Protein AF-A0A834YA74-F1 (afdb_monomer_lite)

InterPro domains:
  IPR007810 Pep3/Vps18, beta-propeller domain [PF05131] (22-117)

Sequence (158 aa):
MFVLRHFLFLFSGNFLSSSLNGDENFVENKALLDYSKLSEVAEAVKPRSLAVSEFHFLLLIGDKVKVVNRISEQIVEELQFDHTSESFSRGIMGLCSDATAGLFYAFDQNSVFQVSVHDEGRDMWQVYLDMKEYAAALAHCRDPFQRDQVYLVQVMAY

Foldseek 3Di:
DDDDDDDDDDADDDDPDDDDDDDDPPRPDDDDQQCCVVDPDNDSFDFQEWDDAPFWIFTHGQQKTFTAGPQLRHGPDIDHDDDDPVDPWNHFNYKDADPVVRWIWTDTPPDIDTDDDPPPLQCVLVSCLVVVVLVRSCVSDPDPVSNVVSVVSNVVVD

Organism: Tetracentron sinense (NCBI:txid13715)

pLDDT: mean 70.56, std 21.03, range [19.48, 92.56]

Radius of gyration: 19.08 Å; chains: 1; bounding box: 53×33×55 Å

Structure (mmCIF, N/CA/C/O backbone):
data_AF-A0A834YA74-F1
#
_entry.id   AF-A0A834YA74-F1
#
loop_
_atom_site.group_PDB
_atom_site.id
_atom_site.type_symbol
_atom_site.label_atom_id
_atom_site.label_alt_id
_atom_site.label_comp_id
_atom_site.label_asym_id
_atom_site.label_entity_id
_atom_site.label_seq_id
_atom_site.pdbx_PDB_ins_code
_atom_site.Cartn_x
_atom_site.Cartn_y
_atom_site.Cartn_z
_atom_site.occupancy
_atom_site.B_iso_or_equiv
_atom_site.auth_seq_id
_atom_site.auth_comp_id
_atom_site.auth_asym_id
_atom_site.auth_atom_id
_atom_site.pdbx_PDB_model_num
ATOM 1 N N . MET A 1 1 ? -28.670 5.758 1.769 1.00 20.89 1 MET A N 1
ATOM 2 C CA . MET A 1 1 ? -29.076 4.485 2.403 1.00 20.89 1 MET A CA 1
ATOM 3 C C . MET A 1 1 ? -28.204 3.399 1.796 1.00 20.89 1 MET A C 1
ATOM 5 O O . MET A 1 1 ? -28.463 3.008 0.669 1.00 20.89 1 MET A O 1
ATOM 9 N N . PHE A 1 2 ? -27.112 3.009 2.456 1.00 19.48 2 PHE A N 1
ATOM 10 C CA . PHE A 1 2 ? -26.201 1.991 1.923 1.00 19.48 2 PHE A CA 1
ATOM 11 C C . PHE A 1 2 ? -26.440 0.669 2.646 1.00 19.48 2 PHE A C 1
ATOM 13 O O . PHE A 1 2 ? -26.364 0.590 3.870 1.00 19.48 2 PHE A O 1
ATOM 20 N N . VAL A 1 3 ? -26.812 -0.339 1.862 1.00 19.77 3 VAL A N 1
ATOM 21 C CA . VAL A 1 3 ? -27.072 -1.710 2.298 1.00 19.77 3 VAL A CA 1
ATOM 22 C C . VAL A 1 3 ? -25.752 -2.471 2.241 1.00 19.77 3 VAL A C 1
ATOM 24 O O . VAL A 1 3 ? -25.155 -2.594 1.174 1.00 19.77 3 VAL A O 1
ATOM 27 N N . LEU A 1 4 ? -25.306 -2.994 3.382 1.00 21.45 4 LEU A N 1
ATOM 28 C CA . LEU A 1 4 ? -24.127 -3.849 3.471 1.00 21.45 4 LEU A CA 1
ATOM 29 C C . LEU A 1 4 ? -24.545 -5.288 3.123 1.00 21.45 4 LEU A C 1
ATOM 31 O O . LEU A 1 4 ? -25.208 -5.953 3.920 1.00 21.45 4 LEU A O 1
ATOM 35 N N . ARG A 1 5 ? -24.197 -5.779 1.928 1.00 25.06 5 ARG A N 1
ATOM 36 C CA . ARG A 1 5 ? -24.317 -7.208 1.596 1.00 25.06 5 ARG A CA 1
ATOM 37 C C . ARG A 1 5 ? -22.971 -7.894 1.795 1.00 25.06 5 ARG A C 1
ATOM 39 O O . ARG A 1 5 ? -21.961 -7.482 1.239 1.00 25.06 5 ARG A O 1
ATOM 46 N N . HIS A 1 6 ? -22.998 -8.945 2.607 1.00 28.97 6 HIS A N 1
ATOM 47 C CA . HIS A 1 6 ? -21.884 -9.843 2.879 1.00 28.97 6 HIS A CA 1
ATOM 48 C C . HIS A 1 6 ? -21.448 -10.528 1.575 1.00 28.97 6 HIS A C 1
ATOM 50 O O . HIS A 1 6 ? -22.254 -11.224 0.960 1.00 28.97 6 HIS A O 1
ATOM 56 N N . PHE A 1 7 ? -20.188 -10.367 1.178 1.00 25.31 7 PHE A N 1
ATOM 57 C CA . PHE A 1 7 ? -19.540 -11.236 0.200 1.00 25.31 7 PHE A CA 1
ATOM 58 C C . PHE A 1 7 ? -18.254 -11.785 0.826 1.00 25.31 7 PHE A C 1
ATOM 60 O O . PHE A 1 7 ? -17.361 -11.037 1.217 1.00 25.31 7 PHE A O 1
ATOM 67 N N . LEU A 1 8 ? -18.200 -13.112 0.976 1.00 27.69 8 LEU A N 1
ATOM 68 C CA . LEU A 1 8 ? -16.937 -13.845 0.934 1.00 27.69 8 LEU A CA 1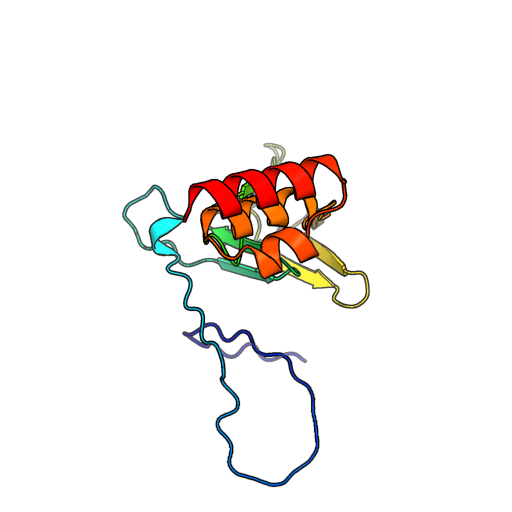
ATOM 69 C C . LEU A 1 8 ? -16.411 -13.693 -0.504 1.00 27.69 8 LEU A C 1
ATOM 71 O O . LEU A 1 8 ? -17.214 -13.784 -1.427 1.00 27.69 8 LEU A O 1
ATOM 75 N N . PHE A 1 9 ? -15.101 -13.507 -0.661 1.00 23.48 9 PHE A N 1
ATOM 76 C CA . PHE A 1 9 ? -14.346 -13.203 -1.891 1.00 23.48 9 PHE A CA 1
ATOM 77 C C . PHE A 1 9 ? -14.140 -11.708 -2.180 1.00 23.48 9 PHE A C 1
ATOM 79 O O . PHE A 1 9 ? -15.078 -10.944 -2.399 1.00 23.48 9 PHE A O 1
ATOM 86 N N . LEU A 1 10 ? -12.858 -11.322 -2.180 1.00 32.94 10 LEU A N 1
ATOM 87 C CA . LEU A 1 10 ? -12.364 -10.021 -2.615 1.00 32.94 10 LEU A CA 1
ATOM 88 C C . LEU A 1 10 ? -12.228 -10.007 -4.136 1.00 32.94 10 LEU A C 1
ATOM 90 O O . LEU A 1 10 ? -11.700 -10.945 -4.732 1.00 32.94 10 LEU A O 1
ATOM 94 N N . PHE A 1 11 ? -12.666 -8.914 -4.745 1.00 30.23 11 PHE A N 1
ATOM 95 C CA . PHE A 1 11 ? -12.532 -8.667 -6.169 1.00 30.23 11 PHE A CA 1
ATOM 96 C C . PHE A 1 11 ? -11.910 -7.282 -6.344 1.00 30.23 11 PHE A C 1
ATOM 98 O O . PHE A 1 11 ? -12.476 -6.293 -5.883 1.00 30.23 11 PHE A O 1
ATOM 105 N N . SER A 1 12 ? -10.735 -7.208 -6.967 1.00 34.50 12 SER A N 1
ATOM 106 C CA . SER A 1 12 ? -10.139 -5.949 -7.418 1.00 34.50 12 SER A CA 1
ATOM 107 C C . SER A 1 12 ? -10.328 -5.889 -8.929 1.00 34.50 12 SER A C 1
ATOM 109 O O . SER A 1 12 ? -9.840 -6.757 -9.644 1.00 34.50 12 SER A O 1
ATOM 111 N N . GLY A 1 13 ? -11.104 -4.918 -9.401 1.00 33.72 13 GLY A N 1
ATOM 112 C CA . GLY A 1 13 ? -11.340 -4.678 -10.819 1.00 33.72 13 GLY A CA 1
ATOM 113 C C . GLY A 1 13 ? -11.570 -3.191 -11.051 1.00 33.72 13 GLY A C 1
ATOM 114 O O . GLY A 1 13 ? -12.261 -2.538 -10.267 1.00 33.72 13 GLY A O 1
ATOM 115 N N . ASN A 1 14 ? -10.979 -2.651 -12.115 1.00 33.56 14 ASN A N 1
ATOM 116 C CA . ASN A 1 14 ? -11.232 -1.280 -12.539 1.00 33.56 14 ASN A CA 1
ATOM 117 C C . ASN A 1 14 ? -12.618 -1.218 -13.192 1.00 33.56 14 ASN A C 1
ATOM 119 O O . ASN A 1 14 ? -12.834 -1.802 -14.252 1.00 33.56 14 ASN A O 1
ATOM 123 N N . PHE A 1 15 ? -13.561 -0.505 -12.570 1.00 33.22 15 PHE A N 1
ATOM 124 C CA . PHE A 1 15 ? -14.866 -0.229 -13.170 1.00 33.22 15 PHE A CA 1
ATOM 125 C C . PHE A 1 15 ? -14.739 0.906 -14.190 1.00 33.22 15 PHE A C 1
ATOM 127 O O . PHE A 1 15 ? -14.976 2.071 -13.881 1.00 33.22 15 PHE A O 1
ATOM 134 N N . LEU A 1 16 ? -14.386 0.564 -15.427 1.00 31.53 16 LEU A N 1
ATOM 135 C CA . LEU A 1 16 ? -14.705 1.410 -16.572 1.00 31.53 16 LEU A CA 1
ATOM 136 C C . LEU A 1 16 ? -16.082 0.982 -17.078 1.00 31.53 16 LEU A C 1
ATOM 138 O O . LEU A 1 16 ? -16.230 -0.072 -17.688 1.00 31.53 16 LEU A O 1
ATOM 142 N N . SER A 1 17 ? -17.113 1.777 -16.789 1.00 34.41 17 SER A N 1
ATOM 143 C CA . SER A 1 17 ? -18.439 1.549 -17.358 1.00 34.41 17 SER A CA 1
ATOM 144 C C . SER A 1 17 ? -18.442 1.971 -18.830 1.00 34.41 17 SER A C 1
ATOM 146 O O . SER A 1 17 ? -18.740 3.124 -19.149 1.00 34.41 17 SER A O 1
ATOM 148 N N . SER A 1 18 ? -18.121 1.054 -19.740 1.00 29.72 18 SER A N 1
ATOM 149 C CA . SER A 1 18 ? -18.563 1.154 -21.131 1.00 29.72 18 SER A CA 1
ATOM 150 C C . SER A 1 18 ? -19.867 0.367 -21.291 1.00 29.72 18 SER A C 1
ATOM 152 O O . SER A 1 18 ? -20.021 -0.769 -20.852 1.00 29.72 18 SER A O 1
ATOM 154 N N . SER A 1 19 ? -20.866 1.049 -21.840 1.00 36.81 19 SER A N 1
ATOM 155 C CA . SER A 1 19 ? -22.227 0.553 -22.010 1.00 36.81 19 SER A CA 1
ATOM 156 C C . SER A 1 19 ? -22.296 -0.606 -23.010 1.00 36.81 19 SER A C 1
ATOM 158 O O . SER A 1 19 ? -21.907 -0.433 -24.159 1.00 36.81 19 SER A O 1
ATOM 160 N N . LEU A 1 20 ? -22.901 -1.712 -22.556 1.00 43.25 20 LEU A N 1
ATOM 161 C CA . LEU A 1 20 ? -23.692 -2.716 -23.289 1.00 43.25 20 LEU A CA 1
ATOM 162 C C . LEU A 1 20 ? -23.216 -3.083 -24.702 1.00 43.25 20 LEU A C 1
ATOM 164 O O . LEU A 1 20 ? -23.616 -2.452 -25.678 1.00 43.25 20 LEU A O 1
ATOM 168 N N . ASN A 1 21 ? -22.471 -4.185 -24.800 1.00 37.94 21 ASN A N 1
ATOM 169 C CA . ASN A 1 21 ? -22.813 -5.361 -25.614 1.00 37.94 21 ASN A CA 1
ATOM 170 C C . ASN A 1 21 ? -21.629 -6.327 -25.613 1.00 37.94 21 ASN A C 1
ATOM 172 O O . ASN A 1 21 ? -20.538 -5.944 -26.015 1.00 37.94 21 ASN A O 1
ATOM 176 N N . GLY A 1 22 ? -21.872 -7.583 -25.254 1.00 36.78 22 GLY A N 1
ATOM 177 C CA . GLY A 1 22 ? -20.882 -8.641 -25.422 1.00 36.78 22 GLY A CA 1
ATOM 178 C C . GLY A 1 22 ? -20.536 -9.312 -24.110 1.00 36.78 22 GLY A C 1
ATOM 179 O O . GLY A 1 22 ? -20.073 -8.690 -23.164 1.00 36.78 22 GLY A O 1
ATOM 180 N N . ASP A 1 23 ? -20.836 -10.595 -24.078 1.00 46.94 23 ASP A N 1
ATOM 181 C CA . ASP A 1 23 ? -20.568 -11.542 -23.016 1.00 46.94 23 ASP A CA 1
ATOM 182 C C . ASP A 1 23 ? -19.051 -11.777 -22.939 1.00 46.94 23 ASP A C 1
ATOM 184 O O . ASP A 1 23 ? -18.499 -12.615 -23.647 1.00 46.94 23 ASP A O 1
ATOM 188 N N . GLU A 1 24 ? -18.356 -10.980 -22.132 1.00 42.97 24 GLU A N 1
ATOM 189 C CA . GLU A 1 24 ? -16.929 -11.142 -21.876 1.00 42.97 24 GLU A CA 1
ATOM 190 C C . GLU A 1 24 ? -16.730 -11.117 -20.364 1.00 42.97 24 GLU A C 1
ATOM 192 O O . GLU A 1 24 ? -16.967 -10.107 -19.700 1.00 42.97 24 GLU A O 1
ATOM 197 N N . ASN A 1 25 ? -16.328 -12.255 -19.798 1.00 47.84 25 ASN A N 1
ATOM 198 C CA . ASN A 1 25 ? -15.890 -12.352 -18.411 1.00 47.84 25 ASN A CA 1
ATOM 199 C C . ASN A 1 25 ? -14.612 -11.512 -18.235 1.00 47.84 25 ASN A C 1
ATOM 201 O O . ASN A 1 25 ? -13.509 -12.052 -18.223 1.00 47.84 25 ASN A O 1
ATOM 205 N N . PHE A 1 26 ? -14.768 -10.191 -18.103 1.00 44.88 26 PHE A N 1
ATOM 206 C CA . PHE A 1 26 ? -13.701 -9.223 -17.866 1.00 44.88 26 PHE A CA 1
ATOM 207 C C . PHE A 1 26 ? -13.225 -9.343 -16.416 1.00 44.88 26 PHE A C 1
ATOM 209 O O . PHE A 1 26 ? -13.518 -8.526 -15.545 1.00 44.88 26 PHE A O 1
ATOM 216 N N . VAL A 1 27 ? -12.548 -10.449 -16.131 1.00 47.03 27 VAL A N 1
ATOM 217 C CA . VAL A 1 27 ? -11.819 -10.656 -14.883 1.00 47.03 27 VAL A CA 1
ATOM 218 C C . VAL A 1 27 ? -10.429 -11.159 -15.217 1.00 47.03 27 VAL A C 1
ATOM 220 O O . VAL A 1 27 ? -10.013 -12.244 -14.811 1.00 47.03 27 VAL A O 1
ATOM 223 N N . GLU A 1 28 ? -9.714 -10.375 -16.010 1.00 41.22 28 GLU A N 1
ATOM 224 C CA . GLU A 1 28 ? -8.291 -10.595 -16.197 1.00 41.22 28 GLU A CA 1
ATOM 225 C C . GLU A 1 28 ? -7.567 -10.138 -14.923 1.00 41.22 28 GLU A C 1
ATOM 227 O O . GLU A 1 28 ? -7.723 -9.002 -14.481 1.00 41.22 28 GLU A O 1
ATOM 232 N N . ASN A 1 29 ? -6.789 -11.053 -14.334 1.00 41.88 29 ASN A N 1
ATOM 233 C CA . ASN A 1 29 ? -5.969 -10.887 -13.124 1.00 41.88 29 ASN A CA 1
ATOM 234 C C . ASN A 1 29 ? -6.705 -10.950 -11.771 1.00 41.88 29 ASN A C 1
ATOM 236 O O . ASN A 1 29 ? -6.733 -9.997 -10.993 1.00 41.88 29 ASN A O 1
ATOM 240 N N . LYS A 1 30 ? -7.217 -12.139 -11.418 1.00 49.72 30 LYS A N 1
ATOM 241 C CA . LYS A 1 30 ? -7.557 -12.467 -10.022 1.00 49.72 30 LYS A CA 1
ATOM 242 C C . LYS A 1 30 ? -6.279 -12.745 -9.222 1.00 49.72 30 LYS A C 1
ATOM 244 O O . LYS A 1 30 ? -5.829 -13.886 -9.170 1.00 49.72 30 LYS A O 1
ATOM 249 N N . ALA A 1 31 ? -5.717 -11.727 -8.579 1.00 54.28 31 ALA A N 1
ATOM 250 C CA . ALA A 1 31 ? -4.745 -11.936 -7.506 1.00 54.28 31 ALA A CA 1
ATOM 251 C C . ALA A 1 31 ? -5.506 -12.253 -6.206 1.00 54.28 31 ALA A C 1
ATOM 253 O O . ALA A 1 31 ? -6.322 -11.451 -5.746 1.00 54.28 31 ALA A O 1
ATOM 254 N N . LEU A 1 32 ? -5.292 -13.446 -5.645 1.00 60.09 32 LEU A N 1
ATOM 255 C CA . LEU A 1 32 ? -5.866 -13.853 -4.363 1.00 60.09 32 LEU A CA 1
ATOM 256 C C . LEU A 1 32 ? -4.796 -13.715 -3.285 1.00 60.09 32 LEU A C 1
ATOM 258 O O . LEU A 1 32 ? -3.868 -14.515 -3.236 1.00 60.09 32 LEU A O 1
ATOM 262 N N . LEU A 1 33 ? -4.953 -12.725 -2.409 1.00 61.84 33 LEU A N 1
ATOM 263 C CA . LEU A 1 33 ? -4.072 -12.569 -1.261 1.00 61.84 33 LEU A CA 1
ATOM 264 C C . LEU A 1 33 ? -4.452 -13.587 -0.175 1.00 61.84 33 LEU A C 1
ATOM 266 O O . LEU A 1 33 ? -5.584 -13.586 0.317 1.00 61.84 33 LEU A O 1
ATOM 270 N N . ASP A 1 34 ? -3.508 -14.439 0.220 1.00 67.62 34 ASP A N 1
ATOM 271 C CA . ASP A 1 34 ? -3.697 -15.340 1.358 1.00 67.62 34 ASP A CA 1
ATOM 272 C C . ASP A 1 34 ? -3.402 -14.607 2.673 1.00 67.62 34 ASP A C 1
ATOM 274 O O . ASP A 1 34 ? -2.261 -14.522 3.132 1.00 67.62 34 ASP A O 1
ATOM 278 N N . TYR A 1 35 ? -4.459 -14.079 3.294 1.00 64.25 35 TYR A N 1
ATOM 279 C CA . TYR A 1 35 ? -4.378 -13.346 4.561 1.00 64.25 35 TYR A CA 1
ATOM 280 C C . TYR A 1 35 ? -3.803 -14.176 5.718 1.00 64.25 35 TYR A C 1
ATOM 282 O O . TYR A 1 35 ? -3.341 -13.600 6.702 1.00 64.25 35 TYR A O 1
ATOM 290 N N . SER A 1 36 ? -3.775 -15.508 5.601 1.00 63.44 36 SER A N 1
ATOM 291 C CA . SER A 1 36 ? -3.205 -16.402 6.616 1.00 63.44 36 SER A CA 1
ATOM 292 C C . SER A 1 36 ? -1.711 -16.147 6.833 1.00 63.44 36 SER A C 1
ATOM 294 O O . SER A 1 36 ? -1.220 -16.303 7.944 1.00 63.44 36 SER A O 1
ATOM 296 N N . LYS A 1 37 ? -0.995 -15.693 5.795 1.00 66.31 37 LYS A N 1
ATOM 297 C CA . LYS A 1 37 ? 0.438 -15.361 5.869 1.00 66.31 37 LYS A CA 1
ATOM 298 C C . LYS A 1 37 ? 0.726 -14.057 6.614 1.00 66.31 37 LYS A C 1
ATOM 300 O O . LYS A 1 37 ? 1.870 -13.785 6.952 1.00 66.31 37 LYS A O 1
ATOM 305 N N . LEU A 1 38 ? -0.298 -13.237 6.843 1.00 64.62 38 LEU A N 1
ATOM 306 C CA . LEU A 1 38 ? -0.156 -11.915 7.455 1.00 64.62 38 LEU A CA 1
ATOM 307 C C . LEU A 1 38 ? -0.373 -11.937 8.974 1.00 64.62 38 LEU A C 1
ATOM 309 O O . LEU A 1 38 ? -0.194 -10.916 9.645 1.00 64.62 38 LEU A O 1
ATOM 313 N N . SER A 1 39 ? -0.776 -13.090 9.509 1.00 59.34 39 SER A N 1
ATOM 314 C CA . SER A 1 39 ? -0.948 -13.346 10.934 1.00 59.34 39 SER A CA 1
ATOM 315 C C . SER A 1 39 ? 0.212 -14.203 11.438 1.00 59.34 39 SER A C 1
ATOM 317 O O . SER A 1 39 ? 0.420 -15.308 10.951 1.00 59.34 39 SER A O 1
ATOM 319 N N . GLU A 1 40 ? 0.942 -13.726 12.449 1.00 56.25 40 GLU A N 1
ATOM 320 C CA . GLU A 1 40 ? 1.917 -14.555 13.181 1.00 56.25 40 GLU A CA 1
ATOM 321 C C . GLU A 1 40 ? 1.229 -15.623 14.052 1.00 56.25 40 GLU A C 1
ATOM 323 O O . GLU A 1 40 ? 1.851 -16.599 14.467 1.00 56.25 40 GLU A O 1
ATOM 328 N N . VAL A 1 41 ? -0.069 -15.457 14.328 1.00 52.47 41 VAL A N 1
ATOM 329 C CA . VAL A 1 41 ? -0.866 -16.382 15.136 1.00 52.47 41 VAL A CA 1
ATOM 330 C C . VAL A 1 41 ? -1.567 -17.368 14.204 1.00 52.47 41 VAL A C 1
ATOM 332 O O . VAL A 1 41 ? -2.252 -16.961 13.270 1.00 52.47 41 VAL A O 1
ATOM 335 N N . ALA A 1 42 ? -1.422 -18.664 14.481 1.00 48.72 42 ALA A N 1
ATOM 336 C CA . ALA A 1 42 ? -1.918 -19.795 13.686 1.00 48.72 42 ALA A CA 1
ATOM 337 C C . ALA A 1 42 ? -3.456 -19.903 13.540 1.00 48.72 42 ALA A C 1
ATOM 339 O O . ALA A 1 42 ? -3.962 -20.907 13.040 1.00 48.72 42 ALA A O 1
ATOM 340 N N . GLU A 1 43 ? -4.212 -18.887 13.955 1.00 50.06 43 GLU A N 1
ATOM 341 C CA . GLU A 1 43 ? -5.636 -18.772 13.658 1.00 50.06 43 GLU A CA 1
ATOM 342 C C . GLU A 1 43 ? -5.815 -17.883 12.427 1.00 50.06 43 GLU A C 1
ATOM 344 O O . GLU A 1 43 ? -5.197 -16.828 12.313 1.00 50.06 43 GLU A O 1
ATOM 349 N N . ALA A 1 44 ? -6.659 -18.306 11.486 1.00 54.28 44 ALA A N 1
ATOM 350 C CA . ALA A 1 44 ? -6.981 -17.534 10.292 1.00 54.28 44 ALA A CA 1
ATOM 351 C C . ALA A 1 44 ? -7.701 -16.229 10.683 1.00 54.28 44 ALA A C 1
ATOM 353 O O . ALA A 1 44 ? -8.933 -16.174 10.752 1.00 54.28 44 ALA A O 1
ATOM 354 N N . VAL A 1 45 ? -6.937 -15.174 10.981 1.00 66.12 45 VAL A N 1
ATOM 355 C CA . VAL A 1 45 ? -7.500 -13.891 11.401 1.00 66.12 45 VAL A CA 1
ATOM 356 C C . VAL A 1 45 ? -8.085 -13.195 10.179 1.00 66.12 45 VAL A C 1
ATOM 358 O O . VAL A 1 45 ? -7.384 -12.632 9.341 1.00 66.12 45 VAL A O 1
ATOM 361 N N . LYS A 1 46 ? -9.413 -13.249 10.073 1.00 77.19 46 LYS A N 1
ATOM 362 C CA . LYS A 1 46 ? -10.163 -12.543 9.036 1.00 77.19 46 LYS A CA 1
ATOM 363 C C . LYS A 1 46 ? -9.946 -11.030 9.189 1.00 77.19 46 LYS A C 1
ATOM 365 O O . LYS A 1 46 ? -10.216 -10.507 10.276 1.00 77.19 46 LYS A O 1
ATOM 370 N N . PRO A 1 47 ? -9.538 -10.308 8.127 1.00 82.12 47 PRO A N 1
ATOM 371 C CA . PRO A 1 47 ? -9.444 -8.860 8.191 1.00 82.12 47 PRO A CA 1
ATOM 372 C C . PRO A 1 47 ? -10.830 -8.272 8.450 1.00 82.12 47 PRO A C 1
ATOM 374 O O . PRO A 1 47 ? -11.828 -8.642 7.824 1.00 82.12 47 PRO A O 1
ATOM 377 N N . ARG A 1 48 ? -10.889 -7.358 9.413 1.00 83.38 48 ARG A N 1
ATOM 378 C CA . ARG A 1 48 ? -12.113 -6.690 9.845 1.00 83.38 48 ARG A CA 1
ATOM 379 C C . ARG A 1 48 ? -12.518 -5.581 8.872 1.00 83.38 48 ARG A C 1
ATOM 381 O O . ARG A 1 48 ? -13.705 -5.330 8.697 1.00 83.38 48 ARG A O 1
ATOM 388 N N . SER A 1 49 ? -11.539 -4.953 8.223 1.00 85.38 49 SER A N 1
ATOM 389 C CA . SER A 1 49 ? -11.728 -3.932 7.191 1.00 85.38 49 SER A CA 1
ATOM 390 C C . SER A 1 49 ? -10.554 -3.934 6.214 1.00 85.38 49 SER A C 1
ATOM 392 O O . SER A 1 49 ? -9.454 -4.354 6.576 1.00 85.38 49 SER A O 1
ATOM 394 N N . LEU A 1 50 ? -10.779 -3.440 4.996 1.00 87.19 50 LEU A N 1
ATOM 395 C CA . LEU A 1 50 ? -9.754 -3.295 3.964 1.00 87.19 50 LEU A CA 1
ATOM 396 C C . LEU A 1 50 ? -9.927 -1.969 3.215 1.00 87.19 50 LEU A C 1
ATOM 398 O O . LEU A 1 50 ? -11.050 -1.573 2.908 1.00 87.19 50 LEU A O 1
ATOM 402 N N . ALA A 1 51 ? -8.808 -1.326 2.897 1.00 85.94 51 ALA A N 1
ATOM 403 C CA . ALA A 1 51 ? -8.706 -0.268 1.901 1.00 85.94 51 ALA A CA 1
ATOM 404 C C . ALA A 1 51 ? -7.543 -0.572 0.939 1.00 85.94 51 ALA A C 1
ATOM 406 O O . ALA A 1 51 ? -6.655 -1.362 1.259 1.00 85.94 51 ALA A O 1
ATOM 407 N N . VAL A 1 52 ? -7.562 0.016 -0.256 1.00 85.88 52 VAL A N 1
ATOM 408 C CA . VAL A 1 52 ? -6.575 -0.261 -1.313 1.00 85.88 52 VAL A CA 1
ATOM 409 C C . VAL A 1 52 ? -6.026 1.057 -1.847 1.00 85.88 52 VAL A C 1
ATOM 411 O O . VAL A 1 52 ? -6.814 1.944 -2.174 1.00 85.88 52 VAL A O 1
ATOM 414 N N . SER A 1 53 ? -4.701 1.170 -1.925 1.00 84.44 53 SER A N 1
ATOM 415 C CA . SER A 1 53 ? -3.977 2.241 -2.619 1.00 84.44 53 SER A CA 1
ATOM 416 C C . SER A 1 53 ? -3.431 1.747 -3.965 1.00 84.44 53 SER A C 1
ATOM 418 O O . SER A 1 53 ? -3.786 0.657 -4.427 1.00 84.44 53 SER A O 1
ATOM 420 N N . GLU A 1 54 ? -2.576 2.530 -4.628 1.00 84.12 54 GLU A N 1
ATOM 421 C CA . GLU A 1 54 ? -1.994 2.121 -5.907 1.00 84.12 54 GLU A CA 1
ATOM 422 C C . GLU A 1 54 ? -1.151 0.850 -5.740 1.00 84.12 54 GLU A C 1
ATOM 424 O O . GLU A 1 54 ? -1.391 -0.138 -6.440 1.00 84.12 54 GLU A O 1
ATOM 429 N N . PHE A 1 55 ? -0.259 0.820 -4.744 1.00 84.62 55 PHE A N 1
ATOM 430 C CA . PHE A 1 55 ? 0.681 -0.290 -4.533 1.00 84.62 55 PHE A CA 1
ATOM 431 C C . PHE A 1 55 ? 0.446 -1.094 -3.254 1.00 84.62 55 PHE A C 1
ATOM 433 O O . PHE A 1 55 ? 1.079 -2.138 -3.086 1.00 84.62 55 PHE A O 1
ATOM 440 N N . HIS A 1 56 ? -0.483 -0.683 -2.384 1.00 84.75 56 HIS A N 1
ATOM 441 C CA . HIS A 1 56 ? -0.674 -1.314 -1.079 1.00 84.75 56 HIS A CA 1
ATOM 442 C C . HIS A 1 56 ? -2.124 -1.716 -0.778 1.00 84.75 56 HIS A C 1
ATOM 444 O O . HIS A 1 56 ? -3.097 -1.074 -1.171 1.00 84.75 56 HIS A O 1
ATOM 450 N N . PHE A 1 57 ? -2.262 -2.804 -0.028 1.00 86.12 57 PHE A N 1
ATOM 451 C CA . PHE A 1 57 ? -3.461 -3.180 0.700 1.00 86.12 57 PHE A CA 1
ATOM 452 C C . PHE A 1 57 ? -3.314 -2.727 2.151 1.00 86.12 57 PHE A C 1
ATOM 454 O O . PHE A 1 57 ? -2.368 -3.116 2.830 1.00 86.12 57 PHE A O 1
ATOM 461 N N . LEU A 1 58 ? -4.271 -1.946 2.642 1.00 85.69 58 LEU A N 1
ATOM 462 C CA . LEU A 1 58 ? -4.393 -1.612 4.054 1.00 85.69 58 LEU A CA 1
ATOM 463 C C . LEU A 1 58 ? -5.403 -2.575 4.672 1.00 85.69 58 LEU A C 1
ATOM 465 O O . LEU A 1 58 ? -6.573 -2.591 4.289 1.00 85.69 58 LEU A O 1
ATOM 469 N N . LEU A 1 59 ? -4.950 -3.386 5.619 1.00 87.44 59 LEU A N 1
ATOM 470 C CA . LEU A 1 59 ? -5.715 -4.470 6.219 1.00 87.44 59 LEU A CA 1
ATOM 471 C C . LEU A 1 59 ? -5.837 -4.265 7.716 1.00 87.44 59 LEU A C 1
ATOM 473 O O . LEU A 1 59 ? -4.847 -4.299 8.436 1.00 87.44 59 LEU A O 1
ATOM 477 N N . LEU A 1 60 ? -7.063 -4.119 8.202 1.00 85.38 60 LEU A N 1
ATOM 478 C CA . LEU A 1 60 ? -7.325 -4.086 9.633 1.00 85.38 60 LEU A CA 1
ATOM 479 C C . LEU A 1 60 ? -7.436 -5.520 10.157 1.00 85.38 60 LEU A C 1
ATOM 481 O O . LEU A 1 60 ? -8.431 -6.199 9.899 1.00 85.38 60 LEU A O 1
ATOM 485 N N . ILE A 1 61 ? -6.427 -5.975 10.895 1.00 83.88 61 ILE A N 1
ATOM 486 C CA . ILE A 1 61 ? -6.365 -7.309 11.499 1.00 83.88 61 ILE A CA 1
ATOM 487 C C . ILE A 1 61 ? -6.232 -7.130 13.013 1.00 83.88 61 ILE A C 1
ATOM 489 O O . ILE A 1 61 ? -5.252 -6.574 13.504 1.00 83.88 61 ILE A O 1
ATOM 493 N N . GLY A 1 62 ? -7.237 -7.586 13.765 1.00 81.69 62 GLY A N 1
ATOM 494 C CA . GLY A 1 62 ? -7.329 -7.291 15.196 1.00 81.69 62 GLY A CA 1
ATOM 495 C C . GLY A 1 62 ? -7.534 -5.793 15.437 1.00 81.69 62 GLY A C 1
ATOM 496 O O . GLY A 1 62 ? -8.548 -5.249 15.004 1.00 81.69 62 GLY A O 1
ATOM 497 N N . ASP A 1 63 ? -6.568 -5.156 16.103 1.00 78.06 63 ASP A N 1
ATOM 498 C CA . ASP A 1 63 ? -6.531 -3.709 16.389 1.00 78.06 63 ASP A CA 1
ATOM 499 C C . ASP A 1 63 ? -5.375 -2.987 15.667 1.00 78.06 63 ASP A C 1
ATOM 501 O O . ASP A 1 63 ? -4.935 -1.905 16.045 1.00 78.06 63 ASP A O 1
ATOM 505 N N . LYS A 1 64 ? -4.818 -3.622 14.634 1.00 83.56 64 LYS A N 1
ATOM 506 C CA . LYS A 1 64 ? -3.673 -3.091 13.898 1.00 83.56 64 LYS A CA 1
ATOM 507 C C . LYS A 1 64 ? -3.975 -3.017 12.418 1.00 83.56 64 LYS A C 1
ATOM 509 O O . LYS A 1 64 ? -4.654 -3.887 11.865 1.00 83.56 64 LYS A O 1
ATOM 514 N N . VAL A 1 65 ? -3.450 -1.985 11.770 1.00 85.19 65 VAL A N 1
ATOM 515 C CA . VAL A 1 65 ? -3.562 -1.822 10.321 1.00 85.19 65 VAL A CA 1
ATOM 516 C C . VAL A 1 65 ? -2.252 -2.264 9.692 1.00 85.19 65 VAL A C 1
ATOM 518 O O . VAL A 1 65 ? -1.227 -1.613 9.850 1.00 85.19 65 VAL A O 1
ATOM 521 N N . LYS A 1 66 ? -2.284 -3.384 8.977 1.00 87.19 66 LYS A N 1
ATOM 522 C CA . LYS A 1 66 ? -1.147 -3.899 8.218 1.00 87.19 66 LYS A CA 1
ATOM 523 C C . LYS A 1 66 ? -1.174 -3.335 6.808 1.00 87.19 66 LYS A C 1
ATOM 525 O O . LYS A 1 66 ? -2.188 -3.446 6.119 1.00 87.19 66 LYS A O 1
ATOM 530 N N . VAL A 1 67 ? -0.060 -2.764 6.379 1.00 87.25 67 VAL A N 1
ATOM 531 C CA . VAL A 1 67 ? 0.163 -2.282 5.019 1.00 87.25 67 VAL A CA 1
ATOM 532 C C . VAL A 1 67 ? 0.924 -3.365 4.270 1.00 87.25 67 VAL A C 1
ATOM 534 O O . VAL A 1 67 ? 2.048 -3.709 4.628 1.00 87.25 67 VAL A O 1
ATOM 537 N N . VAL A 1 68 ? 0.297 -3.935 3.247 1.00 85.19 68 VAL A N 1
ATOM 538 C CA . VAL A 1 68 ? 0.834 -5.058 2.473 1.00 85.19 68 VAL A CA 1
ATOM 539 C C . VAL A 1 68 ? 1.035 -4.624 1.038 1.00 85.19 68 VAL A C 1
ATOM 541 O O . VAL A 1 68 ? 0.117 -4.091 0.423 1.00 85.19 68 VAL A O 1
ATOM 544 N N . ASN A 1 69 ? 2.212 -4.863 0.479 1.00 86.00 69 ASN A N 1
ATOM 545 C CA . ASN A 1 69 ? 2.467 -4.567 -0.921 1.00 86.00 69 ASN A CA 1
ATOM 546 C C . ASN A 1 69 ? 1.658 -5.515 -1.819 1.00 86.00 69 ASN A C 1
ATOM 548 O O . ASN A 1 69 ? 1.642 -6.727 -1.612 1.00 86.00 69 ASN A O 1
ATOM 552 N N . ARG A 1 70 ? 0.983 -4.968 -2.830 1.00 82.94 70 ARG A N 1
ATOM 553 C CA . ARG A 1 70 ? 0.098 -5.732 -3.725 1.00 82.94 70 ARG A CA 1
ATOM 554 C C . ARG A 1 70 ? 0.848 -6.686 -4.655 1.00 82.94 70 ARG A C 1
ATOM 556 O O . ARG A 1 70 ? 0.228 -7.589 -5.200 1.00 82.94 70 ARG A O 1
ATOM 563 N N . ILE A 1 71 ? 2.137 -6.440 -4.868 1.00 84.81 71 ILE A N 1
ATOM 564 C CA . ILE A 1 71 ? 2.969 -7.123 -5.855 1.00 84.81 71 ILE A CA 1
ATOM 565 C C . ILE A 1 71 ? 3.875 -8.149 -5.170 1.00 84.81 71 ILE A C 1
ATOM 567 O O . ILE A 1 71 ? 3.867 -9.312 -5.556 1.00 84.81 71 ILE A O 1
ATOM 571 N N . SER A 1 72 ? 4.594 -7.759 -4.111 1.00 82.44 72 SER A N 1
ATOM 572 C CA . SER A 1 72 ? 5.421 -8.704 -3.340 1.00 82.44 72 SER A CA 1
ATOM 573 C C . SER A 1 72 ? 4.634 -9.527 -2.314 1.00 82.44 72 SER A C 1
ATOM 575 O O . SER A 1 72 ? 5.172 -10.482 -1.748 1.00 82.44 72 SER A O 1
ATOM 577 N N . GLU A 1 73 ? 3.384 -9.143 -2.034 1.00 82.94 73 GLU A N 1
ATOM 578 C CA . GLU A 1 73 ? 2.529 -9.715 -0.982 1.00 82.94 73 GLU A CA 1
ATOM 579 C C . GLU A 1 73 ? 3.147 -9.652 0.429 1.00 82.94 73 GLU A C 1
ATOM 581 O O . GLU A 1 73 ? 2.701 -10.349 1.342 1.00 82.94 73 GLU A O 1
ATOM 586 N N . GLN A 1 74 ? 4.172 -8.817 0.631 1.00 82.56 74 GLN A N 1
ATOM 587 C CA . GLN A 1 74 ? 4.855 -8.662 1.915 1.00 82.56 74 GLN A CA 1
ATOM 588 C C . GLN A 1 74 ? 4.254 -7.529 2.742 1.00 82.56 74 GLN A C 1
ATOM 590 O O . GLN A 1 74 ? 3.817 -6.510 2.201 1.00 82.56 74 GLN A O 1
ATOM 595 N N . ILE A 1 75 ? 4.273 -7.689 4.068 1.00 84.81 75 ILE A N 1
ATOM 596 C CA . ILE A 1 75 ? 3.958 -6.603 5.001 1.00 84.81 75 ILE A CA 1
ATOM 597 C C . ILE A 1 75 ? 5.098 -5.589 4.931 1.00 84.81 75 ILE A C 1
ATOM 599 O O . ILE A 1 75 ? 6.238 -5.911 5.254 1.00 84.81 75 ILE A O 1
ATOM 603 N N . VAL A 1 76 ? 4.776 -4.374 4.503 1.00 85.25 76 VAL A N 1
ATOM 604 C CA . VAL A 1 76 ? 5.714 -3.248 4.443 1.00 85.25 76 VAL A CA 1
ATOM 605 C C . VAL A 1 76 ? 5.725 -2.510 5.776 1.00 85.25 76 VAL A C 1
ATOM 607 O O . VAL A 1 76 ? 6.780 -2.109 6.256 1.00 85.25 76 VAL A O 1
ATOM 610 N N . GLU A 1 77 ? 4.552 -2.363 6.397 1.00 83.69 77 GLU A N 1
ATOM 611 C CA . GLU A 1 77 ? 4.397 -1.605 7.634 1.00 83.69 77 GLU A CA 1
ATOM 612 C C . GLU A 1 77 ? 3.220 -2.127 8.469 1.00 83.69 77 GLU A C 1
ATOM 614 O O . GLU A 1 77 ? 2.249 -2.678 7.943 1.00 83.69 77 GLU A O 1
ATOM 619 N N . GLU A 1 78 ? 3.290 -1.941 9.785 1.00 84.75 78 GLU A N 1
ATOM 620 C CA . GLU A 1 78 ? 2.193 -2.211 10.710 1.00 84.75 78 GLU A CA 1
ATOM 621 C C . GLU A 1 78 ? 1.928 -0.956 11.545 1.00 84.75 78 GLU A C 1
ATOM 623 O O . GLU A 1 78 ? 2.761 -0.530 12.341 1.00 84.75 78 GLU A O 1
ATOM 628 N N . LEU A 1 79 ? 0.753 -0.361 11.351 1.00 82.50 79 LEU A N 1
ATOM 629 C CA . LEU A 1 79 ? 0.303 0.817 12.074 1.00 82.50 79 LEU A CA 1
ATOM 630 C C . LEU A 1 79 ? -0.469 0.382 13.318 1.00 82.50 79 LEU A C 1
ATOM 632 O O . LEU A 1 79 ? -1.467 -0.349 13.238 1.00 82.50 79 LEU A O 1
ATOM 636 N N . GLN A 1 80 ? -0.012 0.870 14.464 1.00 79.88 80 GLN A N 1
ATOM 637 C CA . GLN A 1 80 ? -0.682 0.727 15.746 1.00 79.88 80 GLN A CA 1
ATOM 638 C C . GLN A 1 80 ? -1.192 2.095 16.193 1.00 79.88 80 GLN A C 1
ATOM 640 O O . GLN A 1 80 ? -0.471 3.089 16.129 1.00 79.88 80 GLN A O 1
ATOM 645 N N . PHE A 1 81 ? -2.448 2.140 16.626 1.00 72.44 81 PHE A N 1
ATOM 646 C CA . PHE A 1 81 ? -3.074 3.361 17.114 1.00 72.44 81 PHE A CA 1
ATOM 647 C C . PHE A 1 81 ? -3.048 3.327 18.639 1.00 72.44 81 PHE A C 1
ATOM 649 O O . PHE A 1 81 ? -3.634 2.434 19.252 1.00 72.44 81 PHE A O 1
ATOM 656 N N . ASP A 1 82 ? -2.327 4.267 19.247 1.00 60.06 82 ASP A N 1
ATOM 657 C CA . ASP A 1 82 ? -2.257 4.377 20.700 1.00 60.06 82 ASP A CA 1
ATOM 658 C C . ASP A 1 82 ? -3.578 4.928 21.238 1.00 60.06 82 ASP A C 1
ATOM 660 O O . ASP A 1 82 ? -3.891 6.115 21.115 1.00 60.06 82 ASP A O 1
ATOM 664 N N . HIS A 1 83 ? -4.361 4.050 21.861 1.00 59.56 83 HIS A N 1
ATOM 665 C CA . HIS A 1 83 ? -5.514 4.456 22.655 1.00 59.56 83 HIS A CA 1
ATOM 666 C C . HIS A 1 83 ? -5.000 5.022 23.975 1.00 59.56 83 HIS A C 1
ATOM 668 O O . HIS A 1 83 ? -4.327 4.326 24.738 1.00 59.56 83 HIS A O 1
ATOM 674 N N . THR A 1 84 ? -5.316 6.279 24.281 1.00 50.75 84 THR A N 1
ATOM 675 C CA . THR A 1 84 ? -5.075 6.790 25.631 1.00 50.75 84 THR A CA 1
ATOM 676 C C . THR A 1 84 ? -5.898 5.958 26.615 1.00 50.75 84 THR A C 1
ATOM 678 O O . THR A 1 84 ? -7.103 5.756 26.433 1.00 50.75 84 THR A O 1
ATOM 681 N N . SER A 1 85 ? -5.225 5.454 27.653 1.00 48.66 85 SER A N 1
ATOM 682 C CA . SER A 1 85 ? -5.687 4.423 28.598 1.00 48.66 85 SER A CA 1
ATOM 683 C C . SER A 1 85 ? -6.983 4.740 29.361 1.00 48.66 85 SER A C 1
ATOM 685 O O . SER A 1 85 ? -7.461 3.908 30.127 1.00 48.66 85 SER A O 1
ATOM 687 N N . GLU A 1 86 ? -7.548 5.934 29.181 1.00 49.31 86 GLU A N 1
ATOM 688 C CA . GLU A 1 86 ? -8.809 6.369 29.788 1.00 49.31 86 GLU A CA 1
ATOM 689 C C . GLU A 1 86 ? -10.039 6.087 28.915 1.00 49.31 86 GLU A C 1
ATOM 691 O O . GLU A 1 86 ? -11.173 6.181 29.386 1.00 49.31 86 GLU A O 1
ATOM 696 N N . SER A 1 87 ? -9.846 5.711 27.650 1.00 48.22 87 SER A N 1
ATOM 697 C CA . SER A 1 87 ? -10.944 5.355 26.760 1.00 48.22 87 SER A CA 1
ATOM 698 C C . SER A 1 87 ? -11.159 3.841 26.758 1.00 48.22 87 SER A C 1
ATOM 700 O O . SER A 1 87 ? -10.258 3.062 26.464 1.00 48.22 87 SER A O 1
ATOM 702 N N . PHE A 1 88 ? -12.391 3.401 27.024 1.00 51.00 88 PHE A N 1
ATOM 703 C CA . PHE A 1 88 ? -12.870 2.034 26.761 1.00 51.00 88 PHE A CA 1
ATOM 704 C C . PHE A 1 88 ? -12.955 1.744 25.242 1.00 51.00 88 PHE A C 1
ATOM 706 O O . PHE A 1 88 ? -13.882 1.080 24.773 1.00 51.00 88 PHE A O 1
ATOM 713 N N . SER A 1 89 ? -12.032 2.308 24.461 1.00 54.28 89 SER A N 1
ATOM 714 C CA . SER A 1 89 ? -11.958 2.193 23.015 1.00 54.28 89 SER A CA 1
ATOM 715 C C . SER A 1 89 ? -11.740 0.730 22.656 1.00 54.28 89 SER A C 1
ATOM 717 O O . SER A 1 89 ? -10.807 0.075 23.117 1.00 54.28 89 SER A O 1
ATOM 719 N N . ARG A 1 90 ? -12.653 0.188 21.851 1.00 62.38 90 ARG A N 1
ATOM 720 C CA . ARG A 1 90 ? -12.687 -1.228 21.472 1.00 62.38 90 ARG A CA 1
ATOM 721 C C . ARG A 1 90 ? -11.724 -1.552 20.321 1.00 62.38 90 ARG A C 1
ATOM 723 O O . ARG A 1 90 ? -11.949 -2.531 19.609 1.00 62.38 90 ARG A O 1
ATOM 730 N N . GLY A 1 91 ? -10.692 -0.735 20.141 1.00 74.19 91 GLY A N 1
ATOM 731 C CA . GLY A 1 91 ? -9.829 -0.764 18.975 1.00 74.19 91 GLY A CA 1
ATOM 732 C C . GLY A 1 91 ? -10.431 -0.072 17.752 1.00 74.19 91 GLY A C 1
ATOM 733 O O . GLY A 1 91 ? -11.604 0.324 17.743 1.00 74.19 91 GLY A O 1
ATOM 734 N N . ILE A 1 92 ? -9.631 0.049 16.695 1.00 81.12 92 ILE A N 1
ATOM 735 C CA . ILE A 1 92 ? -10.054 0.572 15.399 1.00 81.12 92 ILE A CA 1
ATOM 736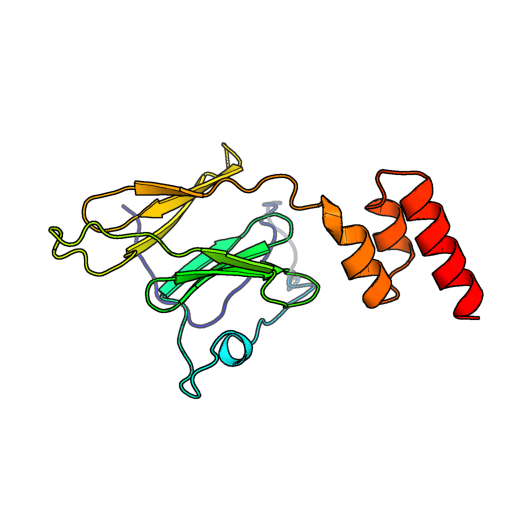 C C . ILE A 1 92 ? -11.232 -0.255 14.879 1.00 81.12 92 ILE A C 1
ATOM 738 O O . ILE A 1 92 ? -11.195 -1.481 14.754 1.00 81.12 92 ILE A O 1
ATOM 742 N N . MET A 1 93 ? -12.321 0.439 14.561 1.00 84.19 93 MET A N 1
ATOM 743 C CA . MET A 1 93 ? -13.553 -0.178 14.097 1.00 84.19 93 MET A CA 1
ATOM 744 C C . MET A 1 93 ? -13.491 -0.523 12.613 1.00 84.19 93 MET A C 1
ATOM 746 O O . MET A 1 93 ? -14.049 -1.553 12.221 1.00 84.19 93 MET A O 1
ATOM 750 N N . GLY A 1 94 ? -12.850 0.316 11.803 1.00 84.44 94 GLY A N 1
ATOM 751 C CA . GLY A 1 94 ? -12.812 0.150 10.358 1.00 84.44 94 GLY A CA 1
ATOM 752 C C . GLY A 1 94 ? -11.859 1.106 9.652 1.00 84.44 94 GLY A C 1
ATOM 753 O O . GLY A 1 94 ? -11.274 2.003 10.256 1.00 84.44 94 GLY A O 1
ATOM 754 N N . LEU A 1 95 ? -11.731 0.875 8.347 1.00 86.19 95 LEU A N 1
ATOM 755 C CA . LEU A 1 95 ? -10.987 1.701 7.404 1.00 86.19 95 LEU A CA 1
ATOM 756 C C . LEU A 1 95 ? -11.958 2.267 6.369 1.00 86.19 95 LEU A C 1
ATOM 758 O O . LEU A 1 95 ? -12.862 1.561 5.918 1.00 86.19 95 LEU A O 1
ATOM 762 N N . CYS A 1 96 ? -11.745 3.506 5.953 1.00 84.88 96 CYS A N 1
ATOM 763 C CA . CYS A 1 96 ? -12.377 4.078 4.773 1.00 84.88 96 CYS A CA 1
ATOM 764 C C . CYS A 1 96 ? -11.350 4.838 3.931 1.00 84.88 96 CYS A C 1
ATOM 766 O O . CYS A 1 96 ? -10.326 5.298 4.433 1.00 84.88 96 CYS A O 1
ATOM 768 N N . SER A 1 97 ? -11.610 4.936 2.631 1.00 83.75 97 SER A N 1
ATOM 769 C CA . SER A 1 97 ? -10.805 5.723 1.703 1.00 83.75 97 SER A CA 1
ATOM 770 C C . SER A 1 97 ? -11.656 6.807 1.059 1.00 83.75 97 SER A C 1
ATOM 772 O O . SER A 1 97 ? -12.824 6.596 0.727 1.00 83.75 97 SER A O 1
ATOM 774 N N . ASP A 1 98 ? -11.054 7.972 0.877 1.00 80.19 98 ASP A N 1
ATOM 775 C CA . ASP A 1 98 ? -11.558 9.026 0.017 1.00 80.19 98 ASP A CA 1
ATOM 776 C C . ASP A 1 98 ? -10.820 8.934 -1.319 1.00 80.19 98 ASP A C 1
ATOM 778 O O . ASP A 1 98 ? -9.674 9.365 -1.452 1.00 80.19 98 ASP A O 1
ATOM 782 N N . ALA A 1 99 ? -11.486 8.354 -2.318 1.00 73.81 99 ALA A N 1
ATOM 783 C CA . ALA A 1 99 ? -10.933 8.202 -3.660 1.00 73.81 99 ALA A CA 1
ATOM 784 C C . ALA A 1 99 ? -10.697 9.545 -4.372 1.00 73.81 99 ALA A C 1
ATOM 786 O O . ALA A 1 99 ? -9.885 9.608 -5.290 1.00 73.81 99 ALA A O 1
ATOM 787 N N . THR A 1 100 ? -11.391 10.613 -3.967 1.00 74.31 100 THR A N 1
ATOM 788 C CA . THR A 1 100 ? -11.236 11.940 -4.581 1.00 74.31 100 THR A CA 1
ATOM 789 C C . THR A 1 100 ? -10.008 12.645 -4.024 1.00 74.31 100 THR A C 1
ATOM 791 O O . THR A 1 100 ? -9.256 13.262 -4.774 1.00 74.31 100 THR A O 1
ATOM 794 N N . ALA A 1 101 ? -9.796 12.541 -2.711 1.00 72.12 101 ALA A N 1
ATOM 795 C CA . ALA A 1 101 ? -8.648 13.141 -2.039 1.00 72.12 101 ALA A CA 1
ATOM 796 C C . ALA A 1 101 ? -7.391 12.252 -2.061 1.00 72.12 101 ALA A C 1
ATOM 798 O O . ALA A 1 101 ? -6.303 12.738 -1.763 1.00 72.12 101 ALA A O 1
ATOM 799 N N . GLY A 1 102 ? -7.526 10.959 -2.376 1.00 71.62 102 GLY A N 1
A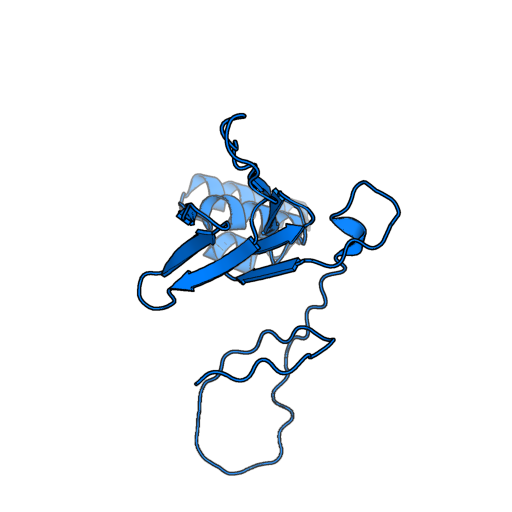TOM 800 C CA . GLY A 1 102 ? -6.441 9.982 -2.239 1.00 71.62 102 GLY A CA 1
ATOM 801 C C . GLY A 1 102 ? -6.037 9.756 -0.778 1.00 71.62 102 GLY A C 1
ATOM 802 O O . GLY A 1 102 ? -4.882 9.446 -0.496 1.00 71.62 102 GLY A O 1
ATOM 803 N N . LEU A 1 103 ? -6.968 9.964 0.159 1.00 77.00 103 LEU A N 1
ATOM 804 C CA . LEU A 1 103 ? -6.718 9.872 1.596 1.00 77.00 103 LEU A CA 1
ATOM 805 C C . LEU A 1 103 ? -7.352 8.619 2.181 1.00 77.00 103 LEU A C 1
ATOM 807 O O . LEU A 1 103 ? -8.420 8.179 1.758 1.00 77.00 103 LEU A O 1
ATOM 811 N N . PHE A 1 104 ? -6.705 8.070 3.200 1.00 83.19 104 PHE A N 1
ATOM 812 C CA . PHE A 1 104 ? -7.207 6.930 3.947 1.00 83.19 104 PHE A CA 1
ATOM 813 C C . PHE A 1 104 ? -7.486 7.362 5.377 1.00 83.19 104 PHE A C 1
ATOM 815 O O . PHE A 1 104 ? -6.791 8.210 5.938 1.00 83.19 104 PHE A O 1
ATOM 822 N N . TYR A 1 105 ? -8.510 6.775 5.976 1.00 82.62 105 TYR A N 1
ATOM 823 C CA . TYR A 1 105 ? -8.899 7.053 7.344 1.00 82.62 105 TYR A CA 1
ATOM 824 C C . TYR A 1 105 ? -9.154 5.744 8.080 1.00 82.62 105 TYR A C 1
ATOM 826 O O . TYR A 1 105 ? -9.813 4.835 7.572 1.00 82.62 105 TYR A O 1
ATOM 834 N N . ALA A 1 106 ? -8.637 5.666 9.296 1.00 84.06 106 ALA A N 1
ATOM 835 C CA . ALA A 1 106 ? -8.984 4.660 10.280 1.00 84.06 106 ALA A CA 1
ATOM 836 C C . ALA A 1 106 ? -9.858 5.328 11.336 1.00 84.06 106 ALA A C 1
ATOM 838 O O . ALA A 1 106 ? -9.598 6.460 11.733 1.00 84.06 106 ALA A O 1
ATOM 839 N N . PHE A 1 107 ? -10.907 4.661 11.791 1.00 83.06 107 PHE A N 1
ATOM 840 C CA . PHE A 1 107 ? -11.782 5.237 12.806 1.00 83.06 107 PHE A CA 1
ATOM 841 C C . PHE A 1 107 ? -12.120 4.213 13.874 1.00 83.06 107 PHE A C 1
ATOM 843 O O . PHE A 1 107 ? -12.294 3.026 13.583 1.00 83.06 107 PHE A O 1
ATOM 850 N N . ASP A 1 108 ? -12.222 4.687 15.108 1.00 80.62 108 ASP A N 1
ATOM 851 C CA . ASP A 1 108 ? -12.773 3.946 16.234 1.00 80.62 108 ASP A CA 1
ATOM 852 C C . ASP A 1 108 ? -14.163 4.511 16.596 1.00 80.62 108 ASP A C 1
ATOM 854 O O . ASP A 1 108 ? -14.857 5.094 15.760 1.00 80.62 108 ASP A O 1
ATOM 858 N N . GLN A 1 109 ? -14.633 4.265 17.817 1.00 79.19 109 GLN A N 1
ATOM 859 C CA . GLN A 1 109 ? -15.940 4.734 18.276 1.00 79.19 109 GLN A CA 1
ATOM 860 C C . GLN A 1 109 ? -15.989 6.246 18.586 1.00 79.19 109 GLN A C 1
ATOM 862 O O . GLN A 1 109 ? -17.072 6.831 18.612 1.00 79.19 109 GLN A O 1
ATOM 867 N N . ASN A 1 110 ? -14.843 6.872 18.838 1.00 74.75 110 ASN A N 1
ATOM 868 C CA . ASN A 1 110 ? -14.702 8.213 19.403 1.00 74.75 110 ASN A CA 1
ATOM 869 C C . ASN A 1 110 ? -13.707 9.111 18.644 1.00 74.75 110 ASN A C 1
ATOM 871 O O . ASN A 1 110 ? -13.740 10.326 18.830 1.00 74.75 110 ASN A O 1
ATOM 875 N N . SER A 1 111 ? -12.867 8.539 17.786 1.00 74.06 111 SER A N 1
ATOM 876 C CA . SER A 1 111 ? -11.731 9.180 17.132 1.00 74.06 111 SER A CA 1
ATOM 877 C C . SER A 1 111 ? -11.623 8.743 15.672 1.00 74.06 111 SER A C 1
ATOM 879 O O . SER A 1 111 ? -11.968 7.619 15.294 1.00 74.06 111 SER A O 1
ATOM 881 N N . VAL A 1 112 ? -11.105 9.648 14.841 1.00 80.81 112 VAL A N 1
ATOM 882 C CA . VAL A 1 112 ? -10.766 9.388 13.440 1.00 80.81 112 VAL A CA 1
ATOM 883 C C . VAL A 1 112 ? -9.303 9.750 13.237 1.00 80.81 112 VAL A C 1
ATOM 885 O O . VAL A 1 112 ? -8.874 10.852 13.573 1.00 80.81 112 VAL A O 1
ATOM 888 N N . PHE A 1 113 ? -8.555 8.822 12.663 1.00 78.06 113 PHE A N 1
ATOM 889 C CA . PHE A 1 113 ? -7.145 8.942 12.345 1.00 78.06 113 PHE A CA 1
ATOM 890 C C . PHE A 1 113 ? -6.986 8.981 10.832 1.00 78.06 113 PHE A C 1
ATOM 892 O O . PHE A 1 113 ? -7.490 8.114 10.118 1.00 78.06 113 PHE A O 1
ATOM 899 N N . GLN A 1 114 ? -6.273 9.980 10.330 1.00 81.31 114 GLN A N 1
ATOM 900 C CA . GLN A 1 114 ? -5.891 10.014 8.926 1.00 81.31 114 GLN A CA 1
ATOM 901 C C . GLN A 1 114 ? -4.641 9.156 8.724 1.00 81.31 114 GLN A C 1
ATOM 903 O O . GLN A 1 114 ? -3.637 9.344 9.405 1.00 81.31 114 GLN A O 1
ATOM 908 N N . VAL A 1 115 ? -4.708 8.240 7.766 1.00 77.94 115 VAL A N 1
ATOM 909 C CA . VAL A 1 115 ? -3.584 7.437 7.295 1.00 77.94 115 VAL A CA 1
ATOM 910 C C . VAL A 1 115 ? -3.099 8.065 5.993 1.00 77.94 115 VAL A C 1
ATOM 912 O O . VAL A 1 115 ? -3.765 7.987 4.959 1.00 77.94 115 VAL A O 1
ATOM 915 N N . SER A 1 116 ? -1.961 8.754 6.048 1.00 74.69 116 SER A N 1
ATOM 916 C CA . SER A 1 116 ? -1.355 9.364 4.869 1.00 74.69 116 SER A CA 1
ATOM 917 C C . SER A 1 116 ? -0.347 8.411 4.235 1.00 74.69 116 SER A C 1
ATOM 919 O O . SER A 1 116 ? 0.640 8.016 4.849 1.00 74.69 116 SER A O 1
ATOM 921 N N . VAL A 1 117 ? -0.600 8.045 2.980 1.00 73.25 117 VAL A N 1
ATOM 922 C CA . VAL A 1 117 ? 0.344 7.265 2.180 1.00 73.25 117 VAL A CA 1
ATOM 923 C C . VAL A 1 117 ? 1.298 8.248 1.516 1.00 73.25 117 VAL A C 1
ATOM 925 O O . VAL A 1 117 ? 0.890 9.063 0.689 1.00 73.25 117 VAL A O 1
ATOM 928 N N . HIS A 1 118 ? 2.568 8.202 1.907 1.00 75.56 118 HIS A N 1
ATOM 929 C CA . HIS A 1 118 ? 3.605 9.045 1.329 1.00 75.56 118 HIS A CA 1
ATOM 930 C C . HIS A 1 118 ? 4.574 8.197 0.528 1.00 75.56 118 HIS A C 1
ATOM 932 O O . HIS A 1 118 ? 5.176 7.265 1.044 1.00 75.56 118 HIS A O 1
ATOM 938 N N . ASP A 1 119 ? 4.739 8.577 -0.733 1.00 77.06 119 ASP A N 1
ATOM 939 C CA . ASP A 1 119 ? 5.755 8.028 -1.618 1.00 77.06 119 ASP A CA 1
ATOM 940 C C . ASP A 1 119 ? 5.727 6.495 -1.798 1.00 77.06 119 ASP A C 1
ATOM 942 O O . ASP A 1 119 ? 6.763 5.835 -1.844 1.00 77.06 119 ASP A O 1
ATOM 946 N N . GLU A 1 120 ? 4.534 5.911 -1.954 1.00 77.44 120 GLU A N 1
ATOM 947 C CA . GLU A 1 120 ? 4.375 4.450 -2.053 1.00 77.44 120 GLU A CA 1
ATOM 948 C C . GLU A 1 120 ? 5.091 3.797 -3.245 1.00 77.44 120 GLU A C 1
ATOM 950 O O . GLU A 1 120 ? 5.393 2.608 -3.215 1.00 77.44 120 GLU A O 1
ATOM 955 N N . GLY A 1 121 ? 5.389 4.567 -4.291 1.00 81.62 121 GLY A N 1
ATOM 956 C CA . GLY A 1 121 ? 6.120 4.086 -5.461 1.00 81.62 121 GLY A CA 1
ATOM 957 C C . GLY A 1 121 ?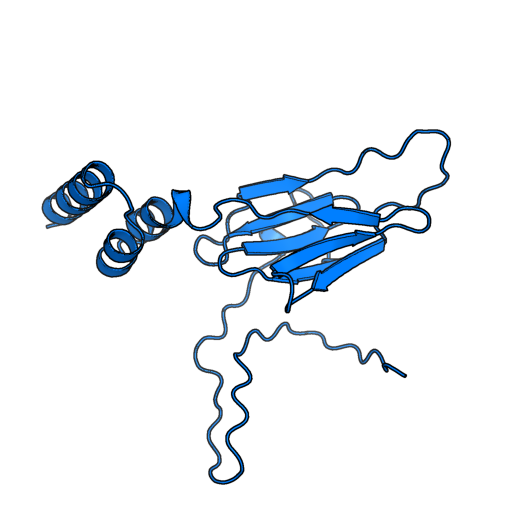 7.645 4.084 -5.303 1.00 81.62 121 GLY A C 1
ATOM 958 O O . GLY A 1 121 ? 8.333 3.718 -6.255 1.00 81.62 121 GLY A O 1
ATOM 959 N N . ARG A 1 122 ? 8.194 4.542 -4.169 1.00 84.56 122 ARG A N 1
ATOM 960 C CA . ARG A 1 122 ? 9.639 4.773 -3.999 1.00 84.56 122 ARG A CA 1
ATOM 961 C C . ARG A 1 122 ? 10.477 3.511 -4.132 1.00 84.56 122 ARG A C 1
ATOM 963 O O . ARG A 1 122 ? 11.500 3.535 -4.810 1.00 84.56 122 ARG A O 1
ATOM 970 N N . ASP A 1 123 ? 10.030 2.436 -3.497 1.00 85.69 123 ASP A N 1
ATOM 971 C CA . ASP A 1 123 ? 10.773 1.176 -3.408 1.00 85.69 123 ASP A CA 1
ATOM 972 C C . ASP A 1 123 ? 10.255 0.136 -4.412 1.00 85.69 123 ASP A C 1
ATOM 974 O O . ASP A 1 123 ? 10.769 -0.978 -4.507 1.00 85.69 123 ASP A O 1
ATOM 978 N N . MET A 1 124 ? 9.275 0.517 -5.241 1.00 89.56 124 MET A N 1
ATOM 979 C CA . MET A 1 124 ? 8.672 -0.387 -6.217 1.00 89.56 124 MET A CA 1
ATOM 980 C C . MET A 1 124 ? 9.668 -0.898 -7.255 1.00 89.56 124 MET A C 1
ATOM 982 O O . MET A 1 124 ? 9.552 -2.039 -7.695 1.00 89.56 124 MET A O 1
ATOM 986 N N . TRP A 1 125 ? 10.678 -0.104 -7.619 1.00 90.75 125 TRP A N 1
ATOM 987 C CA . TRP A 1 125 ? 11.725 -0.565 -8.530 1.00 90.75 125 TRP A CA 1
ATOM 988 C C . TRP A 1 125 ? 12.494 -1.770 -7.965 1.00 90.75 125 TRP A C 1
ATOM 990 O O . TRP A 1 125 ? 12.835 -2.659 -8.737 1.00 90.75 125 TRP A O 1
ATOM 1000 N N . GLN A 1 126 ? 12.718 -1.837 -6.645 1.00 89.06 126 GLN A N 1
ATOM 1001 C CA . GLN A 1 126 ? 13.375 -2.980 -5.996 1.00 89.06 126 GLN A CA 1
ATOM 1002 C C . GLN A 1 126 ? 12.456 -4.193 -5.978 1.00 89.06 126 GLN A C 1
ATOM 1004 O O . GLN A 1 126 ? 12.870 -5.279 -6.362 1.00 89.06 126 GLN A O 1
ATOM 1009 N N . VAL A 1 127 ? 11.185 -3.985 -5.627 1.00 89.69 127 VAL A N 1
ATOM 1010 C CA . VAL A 1 127 ? 10.179 -5.054 -5.625 1.00 89.69 127 VAL A CA 1
ATOM 1011 C C . VAL A 1 127 ? 10.074 -5.718 -7.003 1.00 89.69 127 VAL A C 1
ATOM 1013 O O . VAL A 1 127 ? 10.113 -6.942 -7.107 1.00 89.69 127 VAL A O 1
ATOM 1016 N N . TYR A 1 128 ? 9.998 -4.929 -8.078 1.00 89.88 128 TYR A N 1
ATOM 1017 C CA . TYR A 1 128 ? 9.978 -5.474 -9.438 1.00 89.88 128 TYR A CA 1
ATOM 1018 C C . TYR A 1 128 ? 11.307 -6.122 -9.839 1.00 89.88 128 TYR A C 1
ATOM 1020 O O . TYR A 1 128 ? 11.310 -7.115 -10.568 1.00 89.88 128 TYR A O 1
ATOM 1028 N N . LEU A 1 129 ? 12.434 -5.592 -9.357 1.00 89.62 129 LEU A N 1
ATOM 1029 C CA . LEU A 1 129 ? 13.751 -6.167 -9.611 1.00 89.62 129 LEU A CA 1
ATOM 1030 C C . LEU A 1 129 ? 13.890 -7.562 -8.989 1.00 89.62 129 LEU A C 1
ATOM 1032 O O . LEU A 1 129 ? 14.374 -8.477 -9.657 1.00 89.62 129 LEU A O 1
ATOM 1036 N N . ASP A 1 130 ? 13.401 -7.744 -7.762 1.00 88.81 130 ASP A N 1
ATOM 1037 C CA . ASP A 1 130 ? 13.387 -9.030 -7.055 1.00 88.81 130 ASP A CA 1
ATOM 1038 C C . ASP A 1 130 ? 12.505 -10.064 -7.766 1.00 88.81 130 ASP A C 1
ATOM 1040 O O . ASP A 1 130 ? 12.821 -11.256 -7.806 1.00 88.81 130 ASP A O 1
ATOM 1044 N N . MET A 1 131 ? 11.431 -9.603 -8.410 1.00 86.56 131 MET A N 1
ATOM 1045 C CA . MET A 1 131 ? 10.569 -10.431 -9.257 1.00 86.56 131 MET A CA 1
ATOM 1046 C C . MET A 1 131 ? 11.155 -10.722 -10.643 1.00 86.56 131 MET A C 1
ATOM 1048 O O . MET A 1 131 ? 10.542 -11.453 -11.417 1.00 86.56 131 MET A O 1
ATOM 1052 N N . LYS A 1 132 ? 12.342 -10.186 -10.962 1.00 87.25 132 LYS A N 1
ATOM 1053 C CA . LYS A 1 132 ? 12.976 -10.240 -12.293 1.00 87.25 132 LYS A CA 1
ATOM 1054 C C . LYS A 1 132 ? 12.144 -9.576 -13.397 1.00 87.25 132 LYS A C 1
ATOM 1056 O O . LYS A 1 132 ? 12.370 -9.814 -14.582 1.00 87.25 132 LYS A O 1
ATOM 1061 N N . GLU A 1 133 ? 11.223 -8.695 -13.019 1.00 89.06 133 GLU A N 1
ATOM 1062 C CA . GLU A 1 133 ? 10.416 -7.886 -13.930 1.00 89.06 133 GLU A CA 1
ATOM 1063 C C . GLU A 1 133 ? 11.165 -6.590 -14.262 1.00 89.06 133 GLU A C 1
ATOM 1065 O O . GLU A 1 133 ? 10.805 -5.488 -13.844 1.00 89.06 133 GLU A O 1
ATOM 1070 N N . TYR A 1 134 ? 12.262 -6.720 -15.013 1.00 89.69 134 TYR A N 1
ATOM 1071 C CA . TYR A 1 134 ? 13.190 -5.613 -15.281 1.00 89.69 134 TYR A CA 1
ATOM 1072 C C . TYR A 1 134 ? 12.530 -4.426 -15.995 1.00 89.69 134 TYR A C 1
ATOM 1074 O O . TYR A 1 134 ? 12.849 -3.274 -15.706 1.00 89.69 134 TYR A O 1
ATOM 1082 N N . ALA A 1 135 ? 11.586 -4.688 -16.904 1.00 89.69 135 ALA A N 1
ATOM 1083 C CA . ALA A 1 135 ? 10.870 -3.635 -17.622 1.00 89.69 135 ALA A CA 1
ATOM 1084 C C . ALA A 1 135 ? 10.018 -2.776 -16.671 1.00 89.69 135 ALA A C 1
ATOM 1086 O O . ALA A 1 135 ? 10.054 -1.547 -16.754 1.00 89.69 135 ALA A O 1
ATOM 1087 N N . ALA A 1 136 ? 9.303 -3.414 -15.738 1.00 88.81 136 ALA A N 1
ATOM 1088 C CA . ALA A 1 136 ? 8.539 -2.716 -14.711 1.00 88.81 136 ALA A CA 1
ATOM 1089 C C . ALA A 1 136 ? 9.474 -1.996 -13.726 1.00 88.81 136 ALA A C 1
ATOM 1091 O O . ALA A 1 136 ? 9.268 -0.819 -13.435 1.00 88.81 136 ALA A O 1
ATOM 1092 N N . ALA A 1 137 ? 10.562 -2.642 -13.293 1.00 89.94 137 ALA A N 1
ATOM 1093 C CA . ALA A 1 137 ? 11.555 -2.025 -12.415 1.00 89.94 137 ALA A CA 1
ATOM 1094 C C . ALA A 1 137 ? 12.104 -0.712 -13.001 1.00 89.94 137 ALA A C 1
ATOM 1096 O O . ALA A 1 137 ? 12.071 0.319 -12.331 1.00 89.94 137 ALA A O 1
ATOM 1097 N N . LEU A 1 138 ? 12.513 -0.717 -14.278 1.00 90.62 138 LEU A N 1
ATOM 1098 C CA . LEU A 1 138 ? 13.015 0.470 -14.984 1.00 90.62 138 LEU A CA 1
ATOM 1099 C C . LEU A 1 138 ? 11.967 1.581 -15.130 1.00 90.62 138 LEU A C 1
ATOM 1101 O O . LEU A 1 138 ? 12.328 2.762 -15.094 1.00 90.62 138 LEU A O 1
ATOM 1105 N N . ALA A 1 139 ? 10.689 1.222 -15.293 1.00 90.38 139 ALA A N 1
ATOM 1106 C CA . ALA A 1 139 ? 9.588 2.182 -15.360 1.00 90.38 139 ALA A CA 1
ATOM 1107 C C . ALA A 1 139 ? 9.360 2.898 -14.018 1.00 90.38 139 ALA A C 1
ATOM 1109 O O . ALA A 1 139 ? 8.994 4.072 -14.005 1.00 90.38 139 ALA A O 1
ATOM 1110 N N . HIS A 1 140 ? 9.631 2.217 -12.900 1.00 88.50 140 HIS A N 1
ATOM 1111 C CA . HIS A 1 140 ? 9.505 2.769 -11.550 1.00 88.50 140 HIS A CA 1
ATOM 1112 C C . HIS A 1 140 ? 10.800 3.400 -11.007 1.00 88.50 140 HIS A C 1
ATOM 1114 O O . HIS A 1 140 ? 10.762 4.067 -9.972 1.00 88.50 140 HIS A O 1
ATOM 1120 N N . CYS A 1 141 ? 11.937 3.264 -11.700 1.00 90.50 141 CYS A N 1
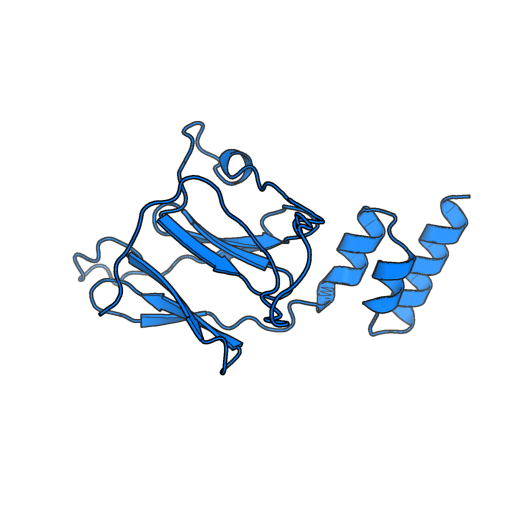ATOM 1121 C CA . CYS A 1 141 ? 13.164 3.977 -11.347 1.00 90.50 141 CYS A CA 1
ATOM 1122 C C . CYS A 1 141 ? 12.999 5.493 -11.521 1.00 90.50 141 CYS A C 1
ATOM 1124 O O . CYS A 1 141 ? 12.659 5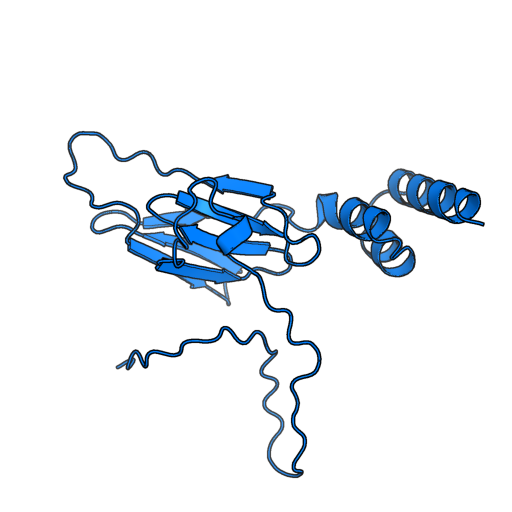.998 -12.596 1.00 90.50 141 CYS A O 1
ATOM 1126 N N . ARG A 1 142 ? 13.349 6.245 -10.484 1.00 88.75 142 ARG A N 1
ATOM 1127 C CA . ARG A 1 142 ? 13.355 7.711 -10.496 1.00 88.75 142 ARG A CA 1
ATOM 1128 C C . ARG A 1 142 ? 14.746 8.247 -10.780 1.00 88.75 142 ARG A C 1
ATOM 1130 O O . ARG A 1 142 ? 14.897 9.119 -11.632 1.00 88.75 142 ARG A O 1
ATOM 1137 N N . ASP A 1 143 ? 15.760 7.633 -10.178 1.00 90.31 143 ASP A N 1
ATOM 1138 C CA . ASP A 1 143 ? 17.146 8.073 -10.300 1.00 90.31 143 ASP A CA 1
ATOM 1139 C C . ASP A 1 143 ? 17.930 7.285 -11.363 1.00 90.31 143 ASP A C 1
ATOM 1141 O O . ASP A 1 143 ? 17.682 6.092 -11.570 1.00 90.31 143 ASP A O 1
ATOM 1145 N N . PRO A 1 144 ? 18.928 7.906 -12.020 1.00 90.75 144 PRO A N 1
ATOM 1146 C CA . PRO A 1 144 ? 19.863 7.196 -12.893 1.00 90.75 144 PRO A CA 1
ATOM 1147 C C . PRO A 1 144 ? 20.592 6.058 -12.169 1.00 90.75 144 PRO A C 1
ATOM 1149 O O . PRO A 1 144 ? 20.731 4.976 -12.723 1.00 90.75 144 PRO A O 1
ATOM 1152 N N . PHE A 1 145 ? 20.954 6.262 -10.897 1.00 91.19 145 PHE A N 1
ATOM 1153 C CA . PHE A 1 145 ? 21.606 5.235 -10.080 1.00 91.19 145 PHE A CA 1
ATOM 1154 C C . PHE A 1 145 ? 20.744 3.972 -9.922 1.00 91.19 145 PHE A C 1
ATOM 1156 O O . PHE A 1 145 ? 21.254 2.859 -10.009 1.00 91.19 145 PHE A O 1
ATOM 1163 N N . GLN A 1 146 ? 19.428 4.132 -9.742 1.00 91.81 146 GLN A N 1
ATOM 1164 C CA . GLN A 1 146 ? 18.496 3.002 -9.667 1.00 91.81 146 GLN A CA 1
ATOM 1165 C C . GLN A 1 146 ? 18.442 2.248 -11.001 1.00 91.81 146 GLN A C 1
ATOM 1167 O O . GLN A 1 146 ? 18.466 1.021 -11.014 1.00 91.81 146 GLN A O 1
ATOM 1172 N N . ARG A 1 147 ? 18.434 2.970 -12.132 1.00 92.31 147 ARG A N 1
ATOM 1173 C CA . ARG A 1 147 ? 18.460 2.352 -13.468 1.00 92.31 147 ARG A CA 1
ATOM 1174 C C . ARG A 1 147 ? 19.743 1.563 -13.701 1.00 92.31 147 ARG A C 1
ATOM 1176 O O . ARG A 1 147 ? 19.668 0.433 -14.169 1.00 92.31 147 ARG A O 1
ATOM 1183 N N . ASP A 1 148 ? 20.891 2.126 -13.333 1.00 92.56 148 ASP A N 1
ATOM 1184 C CA . ASP A 1 148 ? 22.184 1.446 -13.445 1.00 92.56 148 ASP A CA 1
ATOM 1185 C C . ASP A 1 148 ? 22.198 0.151 -12.627 1.00 92.56 148 ASP A C 1
ATOM 1187 O O . ASP A 1 148 ? 22.649 -0.882 -13.120 1.00 92.56 148 ASP A O 1
ATOM 1191 N N . GLN A 1 149 ? 21.635 0.164 -11.413 1.00 91.75 149 GLN A N 1
ATOM 1192 C CA . GLN A 1 149 ? 21.479 -1.049 -10.608 1.00 91.75 149 GLN A CA 1
ATOM 1193 C C . GLN A 1 149 ? 20.626 -2.099 -11.327 1.00 91.75 149 GLN A C 1
ATOM 1195 O O . GLN A 1 149 ? 21.049 -3.248 -11.440 1.00 91.75 149 GLN A O 1
ATOM 1200 N N . VAL A 1 150 ? 19.462 -1.716 -11.859 1.00 91.88 150 VAL A N 1
ATOM 1201 C CA . VAL A 1 150 ? 18.586 -2.643 -12.592 1.00 91.88 150 VAL A CA 1
ATOM 1202 C C . VAL A 1 150 ? 19.298 -3.230 -13.815 1.00 91.88 150 VAL A C 1
ATOM 1204 O O . VAL A 1 150 ? 19.247 -4.442 -14.019 1.00 91.88 150 VAL A O 1
ATOM 1207 N N . TYR A 1 151 ? 20.023 -2.415 -14.588 1.00 92.19 151 TYR A N 1
ATOM 1208 C CA . TYR A 1 151 ? 20.788 -2.893 -15.742 1.00 92.19 151 TYR A CA 1
ATOM 1209 C C . TYR A 1 151 ? 21.912 -3.853 -15.353 1.00 92.19 151 TYR A C 1
ATOM 1211 O O . TYR A 1 151 ? 22.098 -4.867 -16.024 1.00 92.19 151 TYR A O 1
ATOM 1219 N N . LEU A 1 152 ? 22.641 -3.577 -14.269 1.00 91.94 152 LEU A N 1
ATOM 1220 C CA . LEU A 1 152 ? 23.677 -4.483 -13.768 1.00 91.94 152 LEU A CA 1
ATOM 1221 C C . LEU A 1 152 ? 23.089 -5.848 -13.400 1.00 91.94 152 LEU A C 1
ATOM 1223 O O . LEU A 1 152 ? 23.619 -6.877 -13.822 1.00 91.94 152 LEU A O 1
ATOM 1227 N N . VAL A 1 153 ? 21.969 -5.855 -12.667 1.00 91.38 153 VAL A N 1
ATOM 1228 C CA . VAL A 1 153 ? 21.261 -7.087 -12.291 1.00 91.38 153 VAL A CA 1
ATOM 1229 C C . VAL A 1 153 ? 20.733 -7.824 -13.527 1.00 91.38 153 VAL A C 1
ATOM 1231 O O . VAL A 1 153 ? 20.801 -9.049 -13.592 1.00 91.38 153 VAL A O 1
ATOM 1234 N N . GLN A 1 154 ? 20.234 -7.096 -14.526 1.00 89.94 154 GLN A N 1
ATOM 1235 C CA . GLN A 1 154 ? 19.742 -7.683 -15.768 1.00 89.94 154 GLN A CA 1
ATOM 1236 C C . GLN A 1 154 ? 20.870 -8.341 -16.573 1.00 89.94 154 GLN A C 1
ATOM 1238 O O . GLN A 1 154 ? 20.683 -9.442 -17.077 1.00 89.94 154 GLN A O 1
ATOM 1243 N N . VAL A 1 155 ? 22.042 -7.705 -16.680 1.00 89.81 155 VAL A N 1
ATOM 1244 C CA . VAL A 1 155 ? 23.195 -8.258 -17.410 1.00 89.81 155 VAL A CA 1
ATOM 1245 C C . VAL A 1 155 ? 23.754 -9.499 -16.717 1.00 89.81 155 VAL A C 1
ATOM 1247 O O . VAL A 1 155 ? 24.075 -10.461 -17.403 1.00 89.81 155 VAL A O 1
ATOM 1250 N N . MET A 1 156 ? 23.835 -9.519 -15.381 1.00 86.19 156 MET A N 1
ATOM 1251 C CA . MET A 1 156 ? 24.329 -10.694 -14.644 1.00 86.19 156 MET A CA 1
ATOM 1252 C C . MET A 1 156 ? 23.358 -11.886 -14.631 1.00 86.19 156 MET A C 1
ATOM 1254 O O . MET A 1 156 ? 23.723 -12.962 -14.163 1.00 86.19 156 MET A O 1
ATOM 1258 N N . ALA A 1 157 ? 22.111 -11.690 -15.067 1.00 79.81 157 ALA A N 1
ATOM 1259 C CA . ALA A 1 157 ? 21.108 -12.748 -15.147 1.00 79.81 157 ALA A CA 1
ATOM 1260 C C . ALA A 1 157 ? 21.191 -13.573 -16.449 1.00 79.81 157 ALA A C 1
ATOM 1262 O O . ALA A 1 157 ? 20.505 -14.594 -16.545 1.00 79.81 157 ALA A O 1
ATOM 1263 N N . TYR A 1 158 ? 22.007 -13.136 -17.419 1.00 66.88 158 TYR A N 1
ATOM 1264 C CA . TYR A 1 158 ? 22.343 -13.849 -18.659 1.00 66.88 158 TYR A CA 1
ATOM 1265 C C . TYR A 1 158 ? 23.679 -14.585 -18.533 1.00 66.88 158 TYR A C 1
ATOM 1267 O O . TYR A 1 158 ? 23.781 -15.684 -19.125 1.00 66.88 158 TYR A O 1
#

Secondary structure (DSSP, 8-state):
-------SS----------S--------------GGGG-SSSS----SEEEE-SSEEEEEETTEEEEEETTT--EEEEEE----TTS---S--EEEEETTTTEEEEE-SS-EEEE----TTSSHHHHHHHTT-HHHHHHH--SHHHHHHHHHHHHHT-